Protein AF-A0A2W4QJ47-F1 (afdb_monomer_lite)

Foldseek 3Di:
DQDADADEAEDVRLLVVLQCCLVPVSRHQEYEYEADAQKFFLVNLVLCLVPQLPFDKAQAPVRLLVVLCVSCVLVVDDDVVVSVVSSVQFWDQDPNRIITGPDHSCV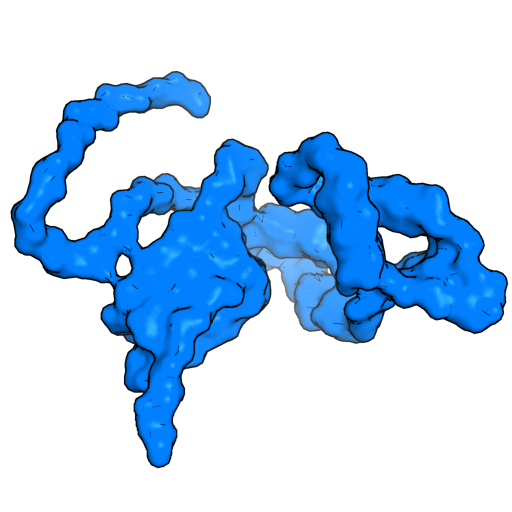SVVSNVCDDPPRGMDGNNVSRVSRPHFYFYDHDPRDPGDDDDDDGDRPDPDPDDDDDDDDDDDD

InterPro domains:
  IPR029058 Alpha/Beta hydrolase fold [G3DSA:3.40.50.1820] (2-147)
  IPR029058 Alpha/Beta hydrolase fold [SSF53474] (4-134)

Organism: NCBI:txid2202197

Structure (mmCIF, N/CA/C/O backbone):
data_AF-A0A2W4QJ47-F1
#
_entry.id   AF-A0A2W4QJ47-F1
#
loop_
_atom_site.group_PDB
_atom_site.id
_atom_site.type_symbol
_atom_site.label_atom_id
_atom_site.label_alt_id
_atom_site.label_comp_id
_atom_site.label_asym_id
_atom_site.label_entity_id
_atom_site.label_seq_id
_atom_site.pdbx_PDB_ins_code
_atom_site.Cartn_x
_atom_site.Cartn_y
_atom_site.Cartn_z
_atom_site.occupancy
_atom_site.B_iso_or_equiv
_atom_site.auth_seq_id
_atom_site.auth_comp_id
_atom_site.auth_asym_id
_atom_site.auth_atom_id
_atom_site.pdbx_PDB_model_num
ATOM 1 N N . MET A 1 1 ? -22.112 -17.995 14.604 1.00 45.16 1 MET A N 1
ATOM 2 C CA . MET A 1 1 ? -20.690 -17.977 15.010 1.00 45.16 1 MET A CA 1
ATOM 3 C C . MET A 1 1 ? -20.229 -16.525 14.992 1.00 45.16 1 MET A C 1
ATOM 5 O O . MET A 1 1 ? -20.193 -15.954 13.913 1.00 45.16 1 MET A O 1
ATOM 9 N N . ASN A 1 2 ? -19.937 -15.908 16.143 1.00 61.94 2 ASN A N 1
ATOM 10 C CA . ASN A 1 2 ? -19.328 -14.569 16.192 1.00 61.94 2 ASN A CA 1
ATOM 11 C C . ASN A 1 2 ? -17.802 -14.721 16.238 1.00 61.94 2 ASN A C 1
ATOM 13 O O . ASN A 1 2 ? -17.198 -14.665 17.306 1.00 61.94 2 ASN A O 1
ATOM 17 N N . SER A 1 3 ? -17.176 -14.984 15.092 1.00 84.00 3 SER A N 1
ATOM 18 C CA . SER A 1 3 ? -15.714 -14.958 14.985 1.00 84.00 3 SER A CA 1
ATOM 19 C C . SER A 1 3 ? -15.253 -13.525 14.721 1.00 84.00 3 SER A C 1
ATOM 21 O O . SER A 1 3 ? -15.548 -12.977 13.660 1.00 84.00 3 SER A O 1
ATOM 23 N N . GLN A 1 4 ? -14.540 -12.926 15.675 1.00 91.81 4 GLN A N 1
ATOM 24 C CA . GLN A 1 4 ? -13.859 -11.645 15.467 1.00 91.81 4 GLN A CA 1
ATOM 25 C C . GLN A 1 4 ? -12.484 -11.859 14.827 1.00 91.81 4 GLN A C 1
ATOM 27 O O . GLN A 1 4 ? -11.861 -12.902 15.039 1.00 91.81 4 GLN A O 1
ATOM 32 N N . VAL A 1 5 ? -11.976 -10.849 14.118 1.00 95.44 5 VAL A N 1
ATOM 33 C CA . VAL A 1 5 ? -10.641 -10.873 13.496 1.00 95.44 5 VAL A CA 1
ATOM 34 C C . VAL A 1 5 ? -9.763 -9.715 13.971 1.00 95.44 5 VAL A C 1
ATOM 36 O O . VAL A 1 5 ? -10.253 -8.616 14.228 1.00 95.44 5 VAL A O 1
ATOM 39 N N . ASP A 1 6 ? -8.455 -9.945 14.074 1.00 96.25 6 ASP A N 1
ATOM 40 C CA . ASP A 1 6 ? -7.465 -8.867 14.157 1.00 96.25 6 ASP A CA 1
ATOM 41 C C . ASP A 1 6 ? -7.066 -8.488 12.714 1.00 96.25 6 ASP A C 1
ATOM 43 O O . ASP A 1 6 ? -6.711 -9.362 11.923 1.00 96.25 6 ASP A O 1
ATOM 47 N N . LEU A 1 7 ? -7.146 -7.203 12.349 1.00 96.56 7 LEU A N 1
ATOM 48 C CA . LEU A 1 7 ? -6.919 -6.729 10.979 1.00 96.56 7 LEU A CA 1
ATOM 49 C C . LEU A 1 7 ? -5.680 -5.833 10.891 1.00 96.56 7 LEU A C 1
ATOM 51 O O . LEU A 1 7 ? -5.537 -4.878 11.654 1.00 96.56 7 LEU A O 1
ATOM 55 N N . ILE A 1 8 ? -4.824 -6.095 9.902 1.00 97.12 8 ILE A N 1
ATOM 56 C CA . ILE A 1 8 ? -3.735 -5.201 9.494 1.00 97.12 8 ILE A CA 1
ATOM 57 C C . ILE A 1 8 ? -4.064 -4.676 8.099 1.00 97.12 8 ILE A C 1
ATOM 59 O O . ILE A 1 8 ? -4.131 -5.445 7.143 1.00 97.12 8 ILE A O 1
ATOM 63 N N . GLY A 1 9 ? -4.282 -3.369 7.983 1.00 95.50 9 GLY A N 1
ATOM 64 C CA . GLY A 1 9 ? -4.621 -2.714 6.727 1.00 95.50 9 GLY A CA 1
ATOM 65 C C . GLY A 1 9 ? -3.524 -1.755 6.280 1.00 95.50 9 GLY A C 1
ATOM 66 O O . GLY A 1 9 ? -3.188 -0.820 7.003 1.00 95.50 9 GLY A O 1
ATOM 67 N N . THR A 1 10 ? -3.000 -1.960 5.072 1.00 92.62 10 THR A N 1
ATOM 68 C CA . THR A 1 10 ? -2.049 -1.048 4.417 1.00 92.62 10 THR A CA 1
ATOM 69 C C . THR A 1 10 ? -2.775 -0.216 3.370 1.00 92.62 10 THR A C 1
ATOM 71 O O . THR A 1 10 ? -3.489 -0.780 2.538 1.00 92.62 10 THR A O 1
ATOM 74 N N . SER A 1 11 ? -2.581 1.108 3.386 1.00 90.12 11 SER A N 1
ATOM 75 C CA . SER A 1 11 ? -3.175 2.027 2.401 1.00 90.12 11 SER A CA 1
ATOM 76 C C . SER A 1 11 ? -4.700 1.816 2.271 1.00 90.12 11 SER A C 1
ATOM 78 O O . SER A 1 11 ? -5.405 1.85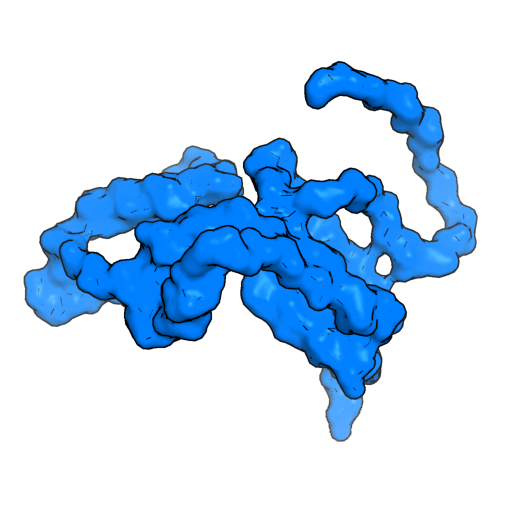2 3.283 1.00 90.12 11 SER A O 1
ATOM 80 N N . MET A 1 12 ? -5.219 1.531 1.069 1.00 92.81 12 MET A N 1
ATOM 81 C CA . MET A 1 12 ? -6.635 1.232 0.805 1.00 92.81 12 MET A CA 1
ATOM 82 C C . MET A 1 12 ? -7.206 0.144 1.731 1.00 92.81 12 MET A C 1
ATOM 84 O O . MET A 1 12 ? -8.330 0.273 2.209 1.00 92.81 12 MET A O 1
ATOM 88 N N . GLY A 1 13 ? -6.428 -0.892 2.062 1.00 94.75 13 GLY A N 1
ATOM 89 C CA . GLY A 1 13 ? -6.869 -1.941 2.987 1.00 94.75 13 GLY A CA 1
ATOM 90 C C . GLY A 1 13 ? -7.116 -1.427 4.409 1.00 94.75 13 GLY A C 1
ATOM 91 O O . GLY A 1 13 ? -7.988 -1.934 5.110 1.00 94.75 13 GLY A O 1
ATOM 92 N N . GLY A 1 14 ? -6.395 -0.388 4.837 1.00 95.69 14 GLY A N 1
ATOM 93 C CA . GLY A 1 14 ? -6.640 0.268 6.120 1.00 95.69 14 GLY A CA 1
ATOM 94 C C . GLY A 1 14 ? -7.859 1.192 6.098 1.00 95.69 14 GLY A C 1
ATOM 95 O O . GLY A 1 14 ? -8.584 1.233 7.090 1.00 95.69 14 GLY A O 1
ATOM 96 N N . ILE A 1 15 ? -8.150 1.847 4.966 1.00 95.62 15 ILE A N 1
ATOM 97 C CA . ILE A 1 15 ? -9.407 2.596 4.772 1.00 95.62 15 ILE A CA 1
ATOM 98 C C . ILE A 1 15 ? -10.599 1.640 4.891 1.00 95.62 15 ILE A C 1
ATOM 100 O O . ILE A 1 15 ? -11.492 1.868 5.704 1.00 95.62 15 ILE A O 1
ATOM 104 N N . LEU A 1 16 ? -10.572 0.524 4.155 1.00 96.25 16 LEU A N 1
ATOM 105 C CA . LEU A 1 16 ? -11.616 -0.503 4.223 1.00 96.25 16 LEU A CA 1
ATOM 106 C C . LEU A 1 16 ? -11.746 -1.081 5.636 1.00 96.25 16 LEU A C 1
ATOM 108 O O . LEU A 1 16 ? -12.854 -1.214 6.149 1.00 96.25 16 LEU A O 1
ATOM 112 N N . GLY A 1 17 ? -10.623 -1.361 6.300 1.00 96.31 17 GLY A N 1
ATOM 113 C CA . GLY A 1 17 ? -10.614 -1.818 7.688 1.00 96.31 17 GLY A CA 1
ATOM 114 C C . GLY A 1 17 ? -11.264 -0.831 8.657 1.00 96.31 17 GLY A C 1
ATOM 115 O O . GLY A 1 17 ? -12.047 -1.235 9.514 1.00 96.31 17 GLY A O 1
ATOM 116 N N . MET A 1 18 ? -10.994 0.464 8.494 1.00 96.88 18 MET A N 1
ATOM 117 C CA . MET A 1 18 ? -11.603 1.531 9.286 1.00 96.88 18 MET A CA 1
ATOM 118 C C . MET A 1 18 ? -13.112 1.647 9.026 1.00 96.88 18 MET A C 1
ATOM 120 O O . MET A 1 18 ? -13.881 1.755 9.978 1.00 96.88 18 MET A O 1
ATOM 124 N N . MET A 1 19 ? -13.550 1.549 7.767 1.00 96.88 19 MET A N 1
ATOM 125 C CA . MET A 1 19 ? -14.974 1.547 7.408 1.00 96.88 19 MET A CA 1
ATOM 126 C C . MET A 1 19 ? -15.710 0.339 7.998 1.00 96.88 19 MET A C 1
ATOM 128 O O . MET A 1 19 ? -16.787 0.496 8.572 1.00 96.88 19 MET A O 1
ATOM 132 N N . ILE A 1 20 ? -15.119 -0.858 7.913 1.00 96.50 20 ILE A N 1
ATOM 133 C CA . ILE A 1 20 ? -15.689 -2.075 8.503 1.00 96.50 20 ILE A CA 1
ATOM 134 C C . ILE A 1 20 ? -15.762 -1.942 10.025 1.00 96.50 20 ILE A C 1
ATOM 136 O O . ILE A 1 20 ? -16.802 -2.239 10.600 1.00 96.50 20 ILE A O 1
ATOM 140 N N . ALA A 1 21 ? -14.701 -1.467 10.683 1.00 95.75 21 ALA A N 1
ATOM 141 C CA . ALA A 1 21 ? -14.679 -1.309 12.137 1.00 95.75 21 ALA A CA 1
ATOM 142 C C . ALA A 1 21 ? -15.680 -0.254 12.642 1.00 95.75 21 ALA A C 1
ATOM 144 O O . ALA A 1 21 ? -16.186 -0.388 13.753 1.00 95.75 21 ALA A O 1
ATOM 145 N N . ALA A 1 22 ? -15.970 0.777 11.842 1.00 95.69 22 ALA A N 1
ATOM 146 C CA . ALA A 1 22 ? -16.988 1.779 12.148 1.00 95.69 22 ALA A CA 1
ATOM 147 C C . ALA A 1 22 ? -18.418 1.227 11.995 1.00 95.69 22 ALA A C 1
ATOM 149 O O . ALA A 1 22 ? -19.268 1.476 12.843 1.00 95.69 22 ALA A O 1
ATOM 150 N N . GLN A 1 23 ? -18.686 0.459 10.933 1.00 95.06 23 GLN A N 1
ATOM 151 C CA . GLN A 1 23 ? -20.035 -0.042 10.621 1.00 95.06 23 GLN A CA 1
ATOM 152 C C . GLN A 1 23 ? -20.382 -1.361 11.328 1.00 95.06 23 GLN A C 1
ATOM 154 O O . GLN A 1 23 ? -21.553 -1.663 11.549 1.00 95.06 23 GLN A O 1
ATOM 159 N N . LYS A 1 24 ? -19.373 -2.176 11.650 1.00 94.19 24 LYS A N 1
ATOM 160 C CA . LYS A 1 24 ? -19.497 -3.498 12.278 1.00 94.19 24 LYS A CA 1
ATOM 161 C C . LYS A 1 24 ? -18.513 -3.604 13.453 1.00 94.19 24 LYS A C 1
ATOM 163 O O . LYS A 1 24 ? -17.514 -4.323 13.342 1.00 94.19 24 LYS A O 1
ATOM 168 N N . PRO A 1 25 ? -18.774 -2.907 14.575 1.00 89.00 25 PRO A N 1
ATOM 169 C CA . PRO A 1 25 ? -17.839 -2.822 15.702 1.00 89.00 25 PRO A CA 1
ATOM 170 C C . PRO A 1 25 ? -17.483 -4.192 16.297 1.00 89.00 25 PRO A C 1
ATOM 172 O O . PRO A 1 25 ? -16.366 -4.382 16.770 1.00 89.00 25 PRO A O 1
ATOM 175 N N . ASP A 1 26 ? -18.383 -5.173 16.189 1.00 92.44 26 ASP A N 1
ATOM 176 C CA . ASP A 1 26 ? -18.166 -6.522 16.715 1.00 92.44 26 ASP A CA 1
ATOM 177 C C . ASP A 1 26 ? -17.356 -7.440 15.786 1.00 92.44 26 ASP A C 1
ATOM 179 O O . ASP A 1 26 ? -17.005 -8.545 16.195 1.00 92.44 26 ASP A O 1
ATOM 183 N N . PHE A 1 27 ? -17.044 -7.025 14.551 1.00 94.19 27 PHE A N 1
ATOM 184 C CA . PHE A 1 27 ? -16.328 -7.867 13.583 1.00 94.19 27 PHE A CA 1
ATOM 185 C C . PHE A 1 27 ? -14.802 -7.784 13.731 1.00 94.19 27 PHE A C 1
ATOM 187 O O . PHE A 1 27 ? -14.107 -8.796 13.620 1.00 94.19 27 PHE A O 1
ATOM 194 N N . ILE A 1 28 ? -14.271 -6.587 14.004 1.00 95.12 28 ILE A N 1
ATOM 195 C CA . ILE A 1 28 ? -12.828 -6.341 14.122 1.00 95.12 28 ILE A CA 1
ATOM 196 C C . ILE A 1 28 ? -12.460 -6.175 15.595 1.00 95.12 28 ILE A C 1
ATOM 198 O O . ILE A 1 28 ? -12.839 -5.204 16.243 1.00 95.12 28 ILE A O 1
ATOM 202 N N . LYS A 1 29 ? -11.661 -7.109 16.112 1.00 95.69 29 LYS A N 1
ATOM 203 C CA . LYS A 1 29 ? -11.175 -7.098 17.493 1.00 95.69 29 LYS A CA 1
ATOM 204 C C . LYS A 1 29 ? -10.078 -6.059 17.708 1.00 95.69 29 LYS A C 1
ATOM 206 O O . LYS A 1 29 ? -10.050 -5.412 18.753 1.00 95.69 29 LYS A O 1
ATOM 211 N N . ARG A 1 30 ? -9.159 -5.913 16.749 1.00 96.38 30 ARG A N 1
ATOM 212 C CA . ARG A 1 30 ? -8.070 -4.921 16.754 1.00 96.38 30 ARG A CA 1
ATOM 213 C C . ARG A 1 30 ? -7.737 -4.495 15.337 1.00 96.38 30 ARG A C 1
ATOM 215 O O . ARG A 1 30 ? -7.795 -5.311 14.419 1.00 96.38 30 ARG A O 1
ATOM 222 N N . LEU A 1 31 ? -7.323 -3.241 15.187 1.00 96.69 31 LEU A N 1
ATOM 223 C CA . LEU A 1 31 ? -7.001 -2.650 13.893 1.00 96.69 31 LEU A CA 1
ATOM 224 C C . LEU A 1 31 ? -5.589 -2.053 13.886 1.00 96.69 31 LEU A C 1
ATOM 226 O O . LEU A 1 31 ? -5.281 -1.142 14.653 1.00 96.69 31 LEU A O 1
ATOM 230 N N . VAL A 1 32 ? -4.730 -2.525 12.987 1.00 97.12 32 VAL A N 1
ATOM 231 C CA . VAL A 1 32 ? -3.439 -1.895 12.687 1.00 97.12 32 VAL A CA 1
ATOM 232 C C . VAL A 1 32 ? -3.539 -1.195 11.338 1.00 97.12 32 VAL A C 1
ATOM 234 O O . VAL A 1 32 ? -3.790 -1.827 10.317 1.00 97.12 32 VAL A O 1
ATOM 237 N N . LEU A 1 33 ? -3.335 0.116 11.344 1.00 95.62 33 LEU A N 1
ATOM 238 C CA . LEU A 1 33 ? -3.365 0.989 10.178 1.00 95.62 33 LEU A CA 1
ATOM 239 C C . LEU A 1 33 ? -1.934 1.300 9.750 1.00 95.62 33 LEU A C 1
ATOM 241 O O . LEU A 1 33 ? -1.212 1.990 10.466 1.00 95.62 33 LEU A O 1
ATOM 245 N N . ASN A 1 34 ? -1.509 0.784 8.603 1.00 92.44 34 ASN A N 1
ATOM 246 C CA . ASN A 1 34 ? -0.181 1.025 8.057 1.00 92.44 34 ASN A CA 1
ATOM 247 C C . ASN A 1 34 ? -0.214 2.156 7.021 1.00 92.44 34 ASN A C 1
ATOM 249 O O . ASN A 1 34 ? -0.799 2.000 5.947 1.00 92.44 34 ASN A O 1
ATOM 253 N N . ASP A 1 35 ? 0.422 3.274 7.379 1.00 88.19 35 ASP A N 1
ATOM 254 C CA . ASP A 1 35 ? 0.554 4.498 6.580 1.00 88.19 35 ASP A CA 1
ATOM 255 C C . ASP A 1 35 ? -0.789 5.086 6.114 1.00 88.19 35 ASP A C 1
ATOM 257 O O . ASP A 1 35 ? -0.941 5.564 4.993 1.00 88.19 35 ASP A O 1
ATOM 261 N N . ILE A 1 36 ? -1.795 5.018 6.990 1.00 89.38 36 ILE A N 1
ATOM 262 C CA . ILE A 1 36 ? -3.121 5.598 6.769 1.00 89.38 36 ILE A CA 1
ATOM 263 C C . ILE A 1 36 ? -3.685 6.160 8.079 1.00 89.38 36 ILE A C 1
ATOM 265 O O . ILE A 1 36 ? -3.343 5.698 9.174 1.00 89.38 36 ILE A O 1
ATOM 269 N N . GLY A 1 37 ? -4.552 7.165 7.984 1.00 90.62 37 GLY A N 1
ATOM 270 C CA . GLY A 1 37 ? -5.181 7.801 9.138 1.00 90.62 37 GLY A CA 1
ATOM 271 C C . GLY A 1 37 ? -6.514 8.459 8.797 1.00 90.62 37 GLY A C 1
ATOM 272 O O . GLY A 1 37 ? -7.130 8.136 7.788 1.00 90.62 37 GLY A O 1
ATOM 273 N N . ALA A 1 38 ? -6.939 9.393 9.650 1.00 93.44 38 ALA A N 1
ATOM 274 C CA . ALA A 1 38 ? -8.170 10.162 9.465 1.00 93.44 38 ALA A CA 1
ATOM 275 C C . ALA A 1 38 ? -8.154 11.074 8.228 1.00 93.44 38 ALA A C 1
ATOM 277 O O . ALA A 1 38 ? -9.208 11.536 7.827 1.00 93.44 38 ALA A O 1
ATOM 278 N N . VAL A 1 39 ? -6.984 11.345 7.645 1.00 92.44 39 VAL A N 1
ATOM 279 C CA . VAL A 1 39 ? -6.834 12.183 6.451 1.00 92.44 39 VAL A CA 1
ATOM 280 C C . VAL A 1 39 ? -5.883 11.494 5.481 1.00 92.44 39 VAL A C 1
ATOM 282 O O . VAL A 1 39 ? -4.825 11.003 5.897 1.00 92.44 39 VAL A O 1
ATOM 285 N N . VAL A 1 40 ? -6.252 11.467 4.200 1.00 89.88 40 VAL A N 1
ATOM 286 C CA . VAL A 1 40 ? -5.384 11.032 3.095 1.00 89.88 40 VAL A CA 1
ATOM 287 C C . VAL A 1 40 ? -4.978 12.259 2.298 1.00 89.88 40 VAL A C 1
ATOM 289 O O . VAL A 1 40 ? -5.850 12.962 1.793 1.00 89.88 40 VAL A O 1
ATOM 292 N N . SER A 1 41 ? -3.675 12.527 2.182 1.00 89.25 41 SER A N 1
ATOM 293 C CA . SER A 1 41 ? -3.231 13.750 1.514 1.00 89.25 41 SER A CA 1
ATOM 294 C C . SER A 1 41 ? -3.431 13.710 -0.002 1.00 89.25 41 SER A C 1
ATOM 296 O O . SER A 1 41 ? -3.116 12.710 -0.658 1.00 89.25 41 SER A O 1
ATOM 298 N N . ALA A 1 42 ? -3.848 14.840 -0.576 1.00 89.56 42 ALA A N 1
ATOM 299 C CA . ALA A 1 42 ? -3.929 15.050 -2.020 1.00 89.56 42 ALA A CA 1
ATOM 300 C C . ALA A 1 42 ? -2.580 14.787 -2.701 1.00 89.56 42 ALA A C 1
ATOM 302 O O . ALA A 1 42 ? -2.505 14.114 -3.726 1.00 89.56 42 ALA A O 1
ATOM 303 N N . GLN A 1 43 ? -1.482 15.240 -2.086 1.00 87.12 43 GLN A N 1
ATOM 304 C CA . GLN A 1 43 ? -0.126 15.004 -2.589 1.00 87.12 43 GLN A CA 1
ATOM 305 C C . GLN A 1 43 ? 0.199 13.506 -2.694 1.00 87.12 43 GLN A C 1
ATOM 307 O O . GLN A 1 43 ? 0.829 13.058 -3.656 1.00 87.12 43 GLN A O 1
ATOM 312 N N . GLY A 1 44 ? -0.233 12.722 -1.705 1.00 85.62 44 GLY A N 1
ATOM 313 C CA . GLY A 1 44 ? -0.086 11.275 -1.709 1.00 85.62 44 GLY A CA 1
ATOM 314 C C . GLY A 1 44 ? -0.859 10.615 -2.846 1.00 85.62 44 GLY A C 1
ATOM 315 O O . GLY A 1 44 ? -0.324 9.750 -3.541 1.00 85.62 44 GLY A O 1
ATOM 316 N N . LEU A 1 45 ? -2.095 11.065 -3.061 1.00 88.75 45 LEU A N 1
ATOM 317 C CA . LEU A 1 45 ? -2.971 10.594 -4.131 1.00 88.75 45 LEU A CA 1
ATOM 318 C C . LEU A 1 45 ? -2.424 10.943 -5.519 1.00 88.75 45 LEU A C 1
ATOM 320 O O . LEU A 1 45 ? -2.363 10.064 -6.374 1.00 88.75 45 LEU A O 1
ATOM 324 N N . LEU A 1 46 ? -1.933 12.169 -5.721 1.00 88.88 46 LEU A N 1
ATOM 325 C CA . LEU A 1 46 ? -1.297 12.610 -6.970 1.00 88.88 46 LEU A CA 1
ATOM 326 C C . LEU A 1 46 ? -0.080 11.748 -7.328 1.00 88.88 46 LEU A C 1
ATOM 328 O O . LEU A 1 46 ? 0.100 11.352 -8.478 1.00 88.88 46 LEU A O 1
ATOM 332 N N . ARG A 1 47 ? 0.737 11.390 -6.332 1.00 86.69 47 AR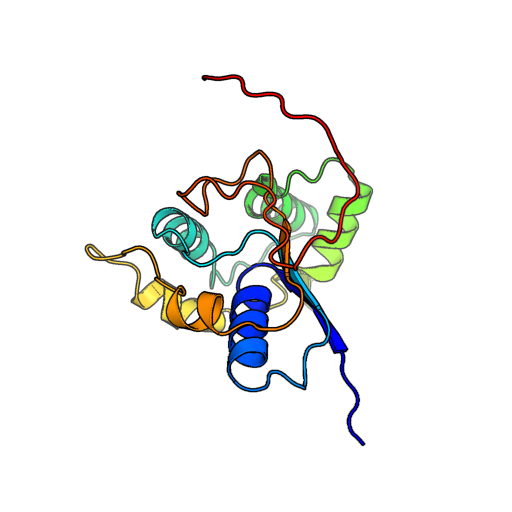G A N 1
ATOM 333 C CA . ARG A 1 47 ? 1.877 10.487 -6.535 1.00 86.69 47 ARG A CA 1
ATOM 334 C C . ARG A 1 47 ? 1.430 9.101 -7.001 1.00 86.69 47 ARG A C 1
ATOM 336 O O . ARG A 1 47 ? 2.066 8.536 -7.884 1.00 86.69 47 ARG A O 1
ATOM 343 N N . ILE A 1 48 ? 0.375 8.547 -6.396 1.00 88.38 48 ILE A N 1
ATOM 344 C CA . ILE A 1 48 ? -0.178 7.235 -6.772 1.00 88.38 48 ILE A CA 1
ATOM 345 C C . ILE A 1 48 ? -0.775 7.291 -8.179 1.00 88.38 48 ILE A C 1
ATOM 347 O O . ILE A 1 48 ? -0.505 6.405 -8.989 1.00 88.38 48 ILE A O 1
ATOM 351 N N . ALA A 1 49 ? -1.515 8.355 -8.491 1.00 89.19 49 ALA A N 1
ATOM 352 C CA . ALA A 1 49 ? -2.098 8.583 -9.807 1.00 89.19 49 ALA A CA 1
ATOM 353 C C . ALA A 1 49 ? -1.057 8.575 -10.937 1.00 89.19 49 ALA A C 1
ATOM 355 O O . ALA A 1 49 ? -1.354 8.118 -12.034 1.00 89.19 49 ALA A O 1
ATOM 356 N N . GLY A 1 50 ? 0.178 9.012 -10.664 1.00 86.62 50 GLY A N 1
ATOM 357 C CA . GLY A 1 50 ? 1.259 9.016 -11.652 1.00 86.62 50 GLY A CA 1
ATOM 358 C C . GLY A 1 50 ? 1.743 7.631 -12.103 1.00 86.62 50 GLY A C 1
ATOM 359 O O . GLY A 1 50 ? 2.404 7.533 -13.137 1.00 86.62 50 GLY A O 1
ATOM 360 N N . TYR A 1 51 ? 1.451 6.557 -11.360 1.00 85.88 51 TYR A N 1
ATOM 361 C CA . TYR A 1 51 ? 1.889 5.204 -11.736 1.00 85.88 51 TYR A CA 1
ATOM 362 C C . TYR A 1 51 ? 0.790 4.136 -11.729 1.00 85.88 51 TYR A C 1
ATOM 364 O O . TYR A 1 51 ? 0.980 3.084 -12.343 1.00 85.88 51 TYR A O 1
ATOM 372 N N . ILE A 1 52 ? -0.328 4.356 -11.036 1.00 88.31 52 ILE A N 1
ATOM 373 C CA . ILE A 1 52 ? -1.429 3.392 -10.974 1.00 88.31 52 ILE A CA 1
ATOM 374 C C . ILE A 1 52 ? -2.117 3.260 -12.334 1.00 88.31 52 ILE A C 1
ATOM 376 O O . ILE A 1 52 ? -2.250 4.229 -13.072 1.00 88.31 52 ILE A O 1
ATOM 380 N N . GLY A 1 53 ? -2.560 2.053 -12.679 1.00 83.88 53 GLY A N 1
ATOM 381 C CA . GLY A 1 53 ? -3.272 1.807 -13.935 1.00 83.88 53 GLY A CA 1
ATOM 382 C C . GLY A 1 53 ? -2.390 1.836 -15.187 1.00 83.88 53 GLY A C 1
ATOM 383 O O . GLY A 1 53 ? -2.883 1.560 -16.279 1.00 83.88 53 GLY A O 1
ATOM 384 N N . ASN A 1 54 ? -1.084 2.086 -15.046 1.00 79.50 54 ASN A N 1
ATOM 385 C CA . ASN A 1 54 ? -0.134 1.936 -16.140 1.00 79.50 54 ASN A CA 1
ATOM 386 C C . ASN A 1 54 ? 0.013 0.454 -16.495 1.00 79.50 54 ASN A C 1
ATOM 388 O O . ASN A 1 54 ? 0.687 -0.308 -15.797 1.00 79.50 54 ASN A O 1
ATOM 392 N N . HIS A 1 55 ? -0.590 0.052 -17.614 1.00 81.12 55 HIS A N 1
ATOM 393 C CA . HIS A 1 55 ? -0.396 -1.272 -18.196 1.00 81.12 55 HIS A CA 1
ATOM 394 C C . HIS A 1 55 ? 0.949 -1.338 -18.928 1.00 81.12 55 HIS A C 1
ATOM 396 O O . HIS A 1 55 ? 1.024 -1.330 -20.155 1.00 81.12 55 HIS A O 1
ATOM 402 N N . ARG A 1 56 ? 2.036 -1.326 -18.154 1.00 87.50 56 ARG A N 1
ATOM 403 C CA . ARG A 1 56 ? 3.393 -1.455 -18.679 1.00 87.50 56 ARG A CA 1
ATOM 404 C C . ARG A 1 56 ? 3.780 -2.927 -18.756 1.00 87.50 56 ARG A C 1
ATOM 406 O O . ARG A 1 56 ? 3.777 -3.626 -17.743 1.00 87.50 56 ARG A O 1
ATOM 413 N N . GLU A 1 57 ? 4.162 -3.355 -19.950 1.00 94.62 57 GLU A N 1
ATOM 414 C CA . GLU A 1 57 ? 4.834 -4.627 -20.186 1.00 94.62 57 GLU A CA 1
ATOM 415 C C . GLU A 1 57 ? 6.353 -4.400 -20.154 1.00 94.62 57 GLU A C 1
ATOM 417 O O . GLU A 1 57 ? 6.864 -3.410 -20.683 1.00 94.62 57 GLU A O 1
ATOM 422 N N . PHE A 1 58 ? 7.080 -5.306 -19.510 1.00 96.62 58 PHE A N 1
ATOM 423 C CA . PHE A 1 58 ? 8.537 -5.274 -19.398 1.00 96.62 58 PHE A CA 1
ATOM 424 C C . PHE A 1 58 ? 9.123 -6.442 -20.183 1.00 96.62 58 PHE A C 1
ATOM 426 O O . PHE A 1 58 ? 8.617 -7.560 -20.082 1.00 96.62 58 PHE A O 1
ATOM 433 N N . ALA A 1 59 ? 10.184 -6.191 -20.952 1.00 96.62 59 ALA A N 1
ATOM 434 C CA . ALA A 1 59 ? 10.804 -7.209 -21.795 1.00 96.62 59 ALA A CA 1
ATOM 435 C C . ALA A 1 59 ? 11.389 -8.361 -20.965 1.00 96.62 59 ALA A C 1
ATOM 437 O O . ALA A 1 59 ? 11.248 -9.525 -21.336 1.00 96.62 59 ALA A O 1
ATOM 438 N N . ASP A 1 60 ? 11.990 -8.040 -19.817 1.00 96.50 60 ASP A N 1
ATOM 439 C CA . ASP A 1 60 ? 12.622 -9.017 -18.942 1.00 96.50 60 ASP A CA 1
ATOM 440 C C . ASP A 1 60 ? 12.449 -8.701 -17.443 1.00 96.50 60 ASP A C 1
ATOM 442 O O . ASP A 1 60 ? 11.838 -7.710 -17.025 1.00 96.50 60 ASP A O 1
ATOM 446 N N . LYS A 1 61 ? 12.983 -9.603 -16.609 1.00 96.69 61 LYS A N 1
ATOM 447 C CA . LYS A 1 61 ? 12.922 -9.498 -15.148 1.00 96.69 61 LYS A CA 1
ATOM 448 C C . LYS A 1 61 ? 13.729 -8.308 -14.618 1.00 96.69 61 LYS A C 1
ATOM 450 O O . LYS A 1 61 ? 13.352 -7.753 -13.587 1.00 96.69 61 LYS A O 1
ATOM 455 N N . ALA A 1 62 ? 14.845 -7.959 -15.256 1.00 97.06 62 ALA A N 1
ATOM 456 C CA . ALA A 1 62 ? 15.724 -6.895 -14.786 1.00 97.06 62 ALA A CA 1
ATOM 457 C C . ALA A 1 62 ? 15.032 -5.533 -14.923 1.00 97.06 62 ALA A C 1
ATOM 459 O O . ALA A 1 62 ? 14.975 -4.786 -13.944 1.00 97.06 62 ALA A O 1
ATOM 460 N N . ASP A 1 63 ? 14.398 -5.277 -16.067 1.00 96.75 63 ASP A N 1
ATOM 461 C CA . ASP A 1 63 ? 13.607 -4.068 -16.313 1.00 96.75 63 ASP A CA 1
ATOM 462 C C . ASP A 1 63 ? 12.420 -3.952 -15.350 1.00 96.75 63 ASP A C 1
ATOM 464 O O . ASP A 1 63 ? 12.181 -2.900 -14.745 1.00 96.75 63 ASP A O 1
ATOM 468 N N . ALA A 1 64 ? 11.691 -5.052 -15.153 1.00 96.38 64 ALA A N 1
ATOM 469 C CA . ALA A 1 64 ? 10.568 -5.094 -14.225 1.00 96.38 64 ALA A CA 1
ATOM 470 C C . ALA A 1 64 ? 11.018 -4.863 -12.767 1.00 96.38 64 ALA A C 1
ATOM 472 O O . ALA A 1 64 ? 10.359 -4.146 -12.011 1.00 96.38 64 ALA A O 1
ATOM 473 N N . MET A 1 65 ? 12.161 -5.428 -12.361 1.00 97.50 65 MET A N 1
ATOM 474 C CA . MET A 1 65 ? 12.737 -5.227 -11.027 1.00 97.50 65 MET A CA 1
ATOM 475 C C . MET A 1 65 ? 13.205 -3.783 -10.823 1.00 97.50 65 MET A C 1
ATOM 477 O O . MET A 1 65 ? 12.970 -3.211 -9.758 1.00 97.50 65 MET A O 1
ATOM 481 N N . ALA A 1 66 ? 13.839 -3.175 -11.828 1.00 95.94 66 ALA A N 1
ATOM 482 C CA . ALA A 1 66 ? 14.238 -1.771 -11.775 1.00 95.94 66 ALA A CA 1
ATOM 483 C C . ALA A 1 66 ? 13.016 -0.861 -11.573 1.00 95.94 66 ALA A C 1
ATOM 485 O O . ALA A 1 66 ? 13.034 0.036 -10.727 1.00 95.94 66 ALA A O 1
ATOM 486 N N . TYR A 1 67 ? 11.917 -1.151 -12.274 1.00 94.31 67 TYR A N 1
ATOM 487 C CA . TYR A 1 67 ? 10.657 -0.444 -12.076 1.00 94.31 67 TYR A CA 1
ATOM 488 C C . TYR A 1 67 ? 10.057 -0.673 -10.681 1.00 94.31 67 TYR A C 1
ATOM 490 O O . TYR A 1 67 ? 9.647 0.291 -10.036 1.00 94.31 67 TYR A O 1
ATOM 498 N N . ALA A 1 68 ? 10.061 -1.910 -10.170 1.00 94.00 68 ALA A N 1
ATOM 499 C CA . ALA A 1 68 ? 9.613 -2.210 -8.807 1.00 94.00 68 ALA A CA 1
ATOM 500 C C . ALA A 1 68 ? 10.392 -1.393 -7.763 1.00 94.00 68 ALA A C 1
ATOM 502 O O . ALA A 1 68 ? 9.795 -0.782 -6.875 1.00 94.00 68 ALA A O 1
ATOM 503 N N . LYS A 1 69 ? 11.723 -1.334 -7.910 1.00 94.44 69 LYS A N 1
ATOM 504 C CA . LYS A 1 69 ? 12.612 -0.551 -7.044 1.00 94.44 69 LYS A CA 1
ATOM 505 C C . LYS A 1 69 ? 12.312 0.940 -7.104 1.00 94.44 69 LYS A C 1
ATOM 507 O O . LYS A 1 69 ? 12.344 1.593 -6.068 1.00 94.44 69 LYS A O 1
ATOM 512 N N . TRP A 1 70 ? 11.966 1.465 -8.276 1.00 91.44 70 TRP A N 1
ATOM 513 C CA . TRP A 1 70 ? 11.573 2.863 -8.439 1.00 91.44 70 TRP A CA 1
ATOM 514 C C . TRP A 1 70 ? 10.214 3.177 -7.788 1.00 91.44 70 TRP A C 1
ATOM 516 O O . TRP A 1 70 ? 10.135 4.085 -6.961 1.00 91.44 70 TRP A O 1
ATOM 526 N N . VAL A 1 71 ? 9.158 2.405 -8.085 1.00 89.81 71 VAL A N 1
ATOM 527 C CA . VAL A 1 71 ? 7.800 2.653 -7.549 1.00 89.81 71 VAL A CA 1
ATOM 528 C C . VAL A 1 71 ? 7.745 2.479 -6.031 1.00 89.81 71 VAL A C 1
ATOM 530 O O . VAL A 1 71 ? 7.143 3.292 -5.324 1.00 89.81 71 VAL A O 1
ATOM 533 N N . PHE A 1 72 ? 8.374 1.421 -5.514 1.00 89.31 72 PHE A N 1
ATOM 534 C CA . PHE A 1 72 ? 8.301 1.051 -4.100 1.00 89.31 72 PHE A CA 1
ATOM 535 C C . PHE A 1 72 ? 9.461 1.594 -3.257 1.00 89.31 72 PHE A C 1
ATOM 537 O O . PHE A 1 72 ? 9.508 1.319 -2.057 1.00 89.31 72 PHE A O 1
ATOM 544 N N . ALA A 1 73 ? 10.367 2.399 -3.829 1.00 88.69 73 ALA A N 1
ATOM 545 C CA . ALA A 1 73 ? 11.452 3.052 -3.086 1.00 88.69 73 ALA A CA 1
ATOM 546 C C . ALA A 1 73 ? 10.988 3.724 -1.773 1.00 88.69 73 ALA A C 1
ATOM 548 O O . ALA A 1 73 ? 11.665 3.551 -0.754 1.00 88.69 73 ALA A O 1
ATOM 549 N N . PRO A 1 74 ? 9.827 4.417 -1.719 1.00 85.25 74 PRO A N 1
ATOM 550 C CA . PRO A 1 74 ? 9.362 5.062 -0.489 1.00 85.25 74 PRO A CA 1
ATOM 551 C C . PRO A 1 74 ? 9.064 4.109 0.678 1.00 85.25 74 PRO A C 1
ATOM 553 O O . PRO A 1 74 ? 8.974 4.567 1.814 1.00 85.25 74 PRO A O 1
ATOM 556 N N . PHE A 1 75 ? 8.936 2.799 0.438 1.00 85.12 75 PHE A N 1
ATOM 557 C CA . PHE A 1 75 ? 8.754 1.804 1.502 1.00 85.12 75 PHE A CA 1
ATOM 558 C C . PHE A 1 75 ? 10.046 1.482 2.263 1.00 85.12 75 PHE A C 1
ATOM 560 O O . PHE A 1 75 ? 9.999 0.786 3.275 1.00 85.12 75 PHE A O 1
ATOM 567 N N . GLY A 1 76 ? 11.199 1.994 1.818 1.00 87.75 76 GLY A N 1
ATOM 568 C CA . GLY A 1 76 ? 12.457 1.868 2.554 1.00 87.75 76 GLY A CA 1
ATOM 569 C C . GLY A 1 76 ? 13.006 0.440 2.611 1.00 87.75 76 GLY A C 1
ATOM 570 O O . GLY A 1 76 ? 13.692 0.085 3.569 1.00 87.75 76 GLY A O 1
ATOM 571 N N . ILE A 1 77 ? 12.710 -0.386 1.603 1.00 89.69 77 ILE A N 1
ATOM 572 C CA . ILE A 1 77 ? 13.226 -1.756 1.486 1.00 89.69 77 ILE A CA 1
ATOM 573 C C . ILE A 1 77 ? 14.731 -1.703 1.188 1.00 89.69 77 ILE A C 1
ATOM 575 O O . ILE A 1 77 ? 15.157 -1.114 0.196 1.00 89.69 77 ILE A O 1
ATOM 579 N N . ARG A 1 78 ? 15.540 -2.326 2.054 1.00 90.25 78 ARG A N 1
ATOM 580 C CA . ARG A 1 78 ? 17.015 -2.297 1.968 1.00 90.25 78 ARG A CA 1
ATOM 581 C C . ARG A 1 78 ? 17.654 -3.613 1.531 1.00 90.25 78 ARG A C 1
ATOM 583 O O . ARG A 1 78 ? 18.746 -3.588 0.983 1.00 90.25 78 ARG A O 1
ATOM 590 N N . SER A 1 79 ? 17.003 -4.741 1.807 1.00 95.19 79 SER A N 1
ATOM 591 C CA . SER A 1 79 ? 17.530 -6.074 1.493 1.00 95.19 79 SER A CA 1
ATOM 592 C C . SER A 1 79 ? 17.120 -6.486 0.083 1.00 95.19 79 SER A C 1
ATOM 594 O O . SER A 1 79 ? 15.980 -6.259 -0.334 1.00 95.19 79 SER A O 1
ATOM 596 N N . GLU A 1 80 ? 18.048 -7.104 -0.645 1.00 94.94 80 GLU A N 1
ATOM 597 C CA . GLU A 1 80 ? 17.772 -7.641 -1.976 1.00 94.94 80 GLU A CA 1
ATOM 598 C C . GLU A 1 80 ? 16.783 -8.809 -1.901 1.00 94.94 80 GLU A C 1
ATOM 600 O O . GLU A 1 80 ? 15.888 -8.927 -2.732 1.00 94.94 80 GLU A O 1
ATOM 605 N N . GLU A 1 81 ? 16.864 -9.626 -0.853 1.00 96.69 81 GLU A N 1
ATOM 606 C CA . GLU A 1 81 ? 15.941 -10.732 -0.602 1.00 96.69 81 GLU A CA 1
ATOM 607 C C . GLU A 1 81 ? 14.497 -10.230 -0.467 1.00 96.69 81 GLU A C 1
ATOM 609 O O . GLU A 1 81 ? 13.577 -10.796 -1.063 1.00 96.69 81 GLU A O 1
ATOM 614 N N . HIS A 1 82 ? 14.288 -9.123 0.253 1.00 95.56 82 HIS A N 1
ATOM 615 C CA . HIS A 1 82 ? 12.975 -8.485 0.348 1.00 95.56 82 HIS A CA 1
ATOM 616 C C . HIS A 1 82 ? 12.513 -7.915 -0.999 1.00 95.56 82 HIS A C 1
ATOM 618 O O . HIS A 1 82 ? 11.334 -8.029 -1.333 1.00 95.56 82 HIS A O 1
ATOM 624 N N . TRP A 1 83 ? 13.417 -7.369 -1.817 1.00 96.25 83 TRP A N 1
ATOM 625 C CA . TRP A 1 83 ? 13.075 -6.949 -3.180 1.00 96.25 83 TRP A CA 1
ATOM 626 C C . TRP A 1 83 ? 12.604 -8.115 -4.050 1.00 96.25 83 TRP A C 1
ATOM 628 O O . TRP A 1 83 ? 11.616 -7.974 -4.771 1.00 96.25 83 TRP A O 1
ATOM 638 N N . GLN A 1 84 ? 13.227 -9.290 -3.937 1.00 96.94 84 GLN A N 1
ATOM 639 C CA . GLN A 1 84 ? 12.762 -10.490 -4.639 1.00 96.94 84 GLN A CA 1
ATOM 640 C C . GLN A 1 84 ? 11.361 -10.923 -4.178 1.00 96.94 84 GLN A C 1
ATOM 642 O O . GLN A 1 84 ? 10.547 -11.337 -5.005 1.00 96.94 84 GLN A O 1
ATOM 647 N N . GLN A 1 85 ? 11.048 -10.799 -2.883 1.00 96.12 85 GLN A N 1
ATOM 648 C CA . GLN A 1 85 ? 9.711 -11.091 -2.351 1.00 96.12 85 GLN A CA 1
ATOM 649 C C . GLN A 1 85 ? 8.659 -10.111 -2.878 1.00 96.12 85 GLN A C 1
ATOM 651 O O . GLN A 1 85 ? 7.611 -10.545 -3.358 1.00 96.12 85 GLN A O 1
ATOM 656 N N . VAL A 1 86 ? 8.953 -8.806 -2.848 1.00 94.81 86 VAL A N 1
ATOM 657 C CA . VAL A 1 86 ? 8.068 -7.776 -3.413 1.00 94.81 86 VAL A CA 1
ATOM 658 C C . VAL A 1 86 ? 7.835 -8.029 -4.893 1.00 94.81 86 VAL A C 1
ATOM 660 O O . VAL A 1 86 ? 6.691 -8.029 -5.339 1.00 94.81 86 VAL A O 1
ATOM 663 N N . PHE A 1 87 ? 8.892 -8.316 -5.649 1.00 96.25 87 PHE A N 1
ATOM 664 C CA . PHE A 1 87 ? 8.781 -8.610 -7.070 1.00 96.25 87 PHE A CA 1
ATOM 665 C C . PHE A 1 87 ? 7.884 -9.820 -7.336 1.00 96.25 87 PHE A C 1
ATOM 667 O O . PHE A 1 87 ? 6.955 -9.737 -8.135 1.00 96.25 87 PHE A O 1
ATOM 674 N N . LYS A 1 88 ? 8.108 -10.925 -6.615 1.00 96.00 88 LYS A N 1
ATOM 675 C CA . LYS A 1 88 ? 7.307 -12.147 -6.745 1.00 96.00 88 LYS A CA 1
ATOM 676 C C . LYS A 1 88 ? 5.825 -11.912 -6.436 1.00 96.00 88 LYS A C 1
ATOM 678 O O . LYS A 1 88 ? 4.979 -12.537 -7.062 1.00 96.00 88 LYS A O 1
ATOM 683 N N . ALA A 1 89 ? 5.516 -11.042 -5.476 1.00 95.00 89 ALA A N 1
ATOM 684 C CA . ALA A 1 89 ? 4.141 -10.701 -5.119 1.00 95.00 89 ALA A CA 1
ATOM 685 C C . ALA A 1 89 ? 3.492 -9.684 -6.077 1.00 95.00 89 ALA A C 1
ATOM 687 O O . ALA A 1 89 ? 2.269 -9.596 -6.121 1.00 95.00 89 ALA A O 1
ATOM 688 N N . SER A 1 90 ? 4.293 -8.909 -6.816 1.00 94.62 90 SER A N 1
ATOM 689 C CA . SER A 1 90 ? 3.815 -7.743 -7.576 1.00 94.62 90 SER A CA 1
ATOM 690 C C . SER A 1 90 ? 3.782 -7.948 -9.088 1.00 94.62 90 SER A C 1
ATOM 692 O O . SER A 1 90 ? 3.150 -7.146 -9.769 1.00 94.62 90 SER A O 1
ATOM 694 N N . PHE A 1 91 ? 4.456 -8.969 -9.627 1.00 96.38 91 PHE A N 1
ATOM 695 C CA . PHE A 1 91 ? 4.588 -9.181 -11.072 1.00 96.38 91 PHE A CA 1
ATOM 696 C C . PHE A 1 91 ? 4.212 -10.598 -11.496 1.00 96.38 91 PHE A C 1
ATOM 698 O O . PHE A 1 91 ? 4.488 -11.573 -10.799 1.00 96.38 91 PHE A O 1
ATOM 705 N N . ILE A 1 92 ? 3.650 -10.703 -12.698 1.00 95.94 92 ILE A N 1
ATOM 706 C CA . ILE A 1 92 ? 3.346 -11.960 -13.383 1.00 95.94 92 ILE A CA 1
ATOM 707 C C . ILE A 1 92 ? 4.228 -12.048 -14.628 1.00 95.94 92 ILE A C 1
ATOM 709 O O . ILE A 1 92 ? 4.389 -11.063 -15.350 1.00 95.94 92 ILE A O 1
ATOM 713 N N . LYS A 1 93 ? 4.795 -13.233 -14.877 1.00 97.19 93 LYS A N 1
ATOM 714 C CA . LYS A 1 93 ? 5.493 -13.550 -16.127 1.00 97.19 93 LYS A CA 1
ATOM 715 C C . LYS A 1 93 ? 4.478 -14.054 -17.156 1.00 97.19 93 LYS A C 1
ATOM 717 O O . LYS A 1 93 ? 3.749 -15.003 -16.874 1.00 97.19 93 LYS A O 1
ATOM 722 N N . LEU A 1 94 ? 4.443 -13.429 -18.324 1.00 95.81 94 LEU A N 1
ATOM 723 C CA . LEU A 1 94 ? 3.615 -13.815 -19.461 1.00 95.81 94 LEU A CA 1
ATOM 724 C C . LEU A 1 94 ? 4.222 -15.012 -20.211 1.00 95.81 94 LEU A C 1
ATOM 726 O O . LEU A 1 94 ? 5.400 -15.344 -20.046 1.00 95.81 94 LEU A O 1
ATOM 730 N N . GLY A 1 95 ? 3.414 -15.666 -21.050 1.00 95.31 95 GLY A N 1
ATOM 731 C CA . GLY A 1 95 ? 3.833 -16.854 -21.807 1.00 95.31 95 GLY A CA 1
ATOM 732 C C . GLY A 1 95 ? 4.973 -16.600 -22.801 1.00 95.31 95 GLY A C 1
ATOM 733 O O . GLY A 1 95 ? 5.747 -17.506 -23.086 1.00 95.31 95 GLY A O 1
ATOM 734 N N . ASP A 1 96 ? 5.115 -15.362 -23.272 1.00 94.69 96 ASP A N 1
ATOM 735 C CA . ASP A 1 96 ? 6.178 -14.905 -24.177 1.00 94.69 96 ASP A CA 1
ATOM 736 C C . ASP A 1 96 ? 7.462 -14.462 -23.448 1.00 94.69 96 ASP A C 1
ATOM 738 O O . ASP A 1 96 ? 8.430 -14.044 -24.079 1.00 94.69 96 ASP A O 1
ATOM 742 N N . GLY A 1 97 ? 7.493 -14.561 -22.116 1.00 94.75 97 GLY A N 1
ATOM 743 C CA . GLY A 1 97 ? 8.648 -14.208 -21.297 1.00 94.75 97 GLY A CA 1
ATOM 744 C C . GLY A 1 97 ? 8.635 -12.795 -20.716 1.00 94.75 97 GLY A C 1
ATOM 745 O O . GLY A 1 97 ? 9.430 -12.544 -19.806 1.00 94.75 97 GLY A O 1
ATOM 746 N N . ARG A 1 98 ? 7.721 -11.923 -21.164 1.00 97.19 98 ARG A N 1
ATOM 747 C CA . ARG A 1 98 ? 7.562 -10.554 -20.651 1.00 97.19 98 ARG A CA 1
ATOM 748 C C . ARG A 1 98 ? 6.962 -10.543 -19.246 1.00 97.19 98 ARG A C 1
ATOM 750 O O . ARG A 1 98 ? 6.436 -11.547 -18.766 1.00 97.19 98 ARG A O 1
ATOM 757 N N . TYR A 1 99 ? 7.028 -9.400 -18.574 1.00 97.69 99 TYR A N 1
ATOM 758 C CA . TYR A 1 99 ? 6.470 -9.208 -17.235 1.00 97.69 99 TYR A CA 1
ATOM 759 C C . TYR A 1 99 ? 5.433 -8.092 -17.217 1.00 97.69 99 TYR A C 1
ATOM 761 O O . TYR A 1 99 ? 5.574 -7.092 -17.915 1.00 97.69 99 TYR A O 1
ATOM 769 N N . VAL A 1 100 ? 4.420 -8.244 -16.368 1.00 95.56 100 VAL A N 1
ATOM 770 C CA . VAL A 1 100 ? 3.389 -7.232 -16.091 1.00 95.56 100 VAL A CA 1
ATOM 771 C C . VAL A 1 100 ? 3.117 -7.155 -14.596 1.00 95.56 100 VAL A C 1
ATOM 773 O O . VAL A 1 100 ? 3.420 -8.093 -13.857 1.00 95.56 100 VAL A O 1
ATOM 776 N N . LEU A 1 101 ? 2.531 -6.048 -14.141 1.00 94.81 101 LEU A N 1
ATOM 777 C CA . LEU A 1 101 ? 2.058 -5.930 -12.763 1.00 94.81 101 LEU A CA 1
ATOM 778 C C . LEU A 1 101 ? 0.869 -6.870 -12.509 1.00 94.81 101 LEU A C 1
ATOM 780 O O . LEU A 1 101 ? -0.000 -7.047 -13.358 1.00 94.81 101 LEU A O 1
ATOM 784 N N . ALA A 1 102 ? 0.826 -7.448 -11.312 1.00 94.25 102 ALA A N 1
ATOM 785 C CA . ALA A 1 102 ? -0.172 -8.420 -10.876 1.00 94.25 102 ALA A CA 1
ATOM 786 C C . ALA A 1 102 ? -1.474 -7.753 -10.388 1.00 94.25 102 ALA A C 1
ATOM 788 O O . ALA A 1 102 ? -1.929 -8.007 -9.274 1.00 94.25 102 ALA A O 1
ATOM 789 N N . TYR A 1 103 ? -2.059 -6.862 -11.189 1.00 92.25 103 TYR A N 1
ATOM 790 C CA . TYR A 1 103 ? -3.354 -6.246 -10.897 1.00 92.25 103 TYR A CA 1
ATOM 791 C C . TYR A 1 103 ? -4.062 -5.796 -12.181 1.00 92.25 103 TYR A C 1
ATOM 793 O O . TYR A 1 103 ? -3.428 -5.612 -13.218 1.00 92.25 103 TYR A O 1
ATOM 801 N N . ASP A 1 104 ? -5.380 -5.599 -12.107 1.00 92.31 104 ASP A N 1
ATOM 802 C CA . ASP A 1 104 ? -6.174 -5.047 -13.210 1.00 92.31 104 ASP A CA 1
ATOM 803 C C . ASP A 1 104 ? -5.861 -3.549 -13.409 1.00 92.31 104 ASP A C 1
ATOM 805 O O . ASP A 1 104 ? -6.178 -2.753 -12.520 1.00 92.31 104 ASP A O 1
ATOM 809 N N . PRO A 1 105 ? -5.310 -3.117 -14.561 1.00 89.88 105 PRO A N 1
ATOM 810 C CA . PRO A 1 105 ? -5.036 -1.704 -14.837 1.00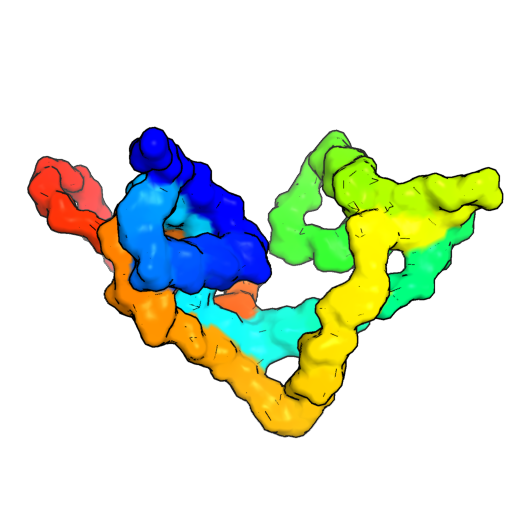 89.88 105 PRO A CA 1
ATOM 811 C C . PRO A 1 105 ? -6.258 -0.788 -14.659 1.00 89.88 105 PRO A C 1
ATOM 813 O O . PRO A 1 105 ? -6.121 0.386 -14.312 1.00 89.88 105 PRO A O 1
ATOM 816 N N . GLY A 1 106 ? -7.467 -1.324 -14.844 1.00 92.94 106 GLY A N 1
ATOM 817 C CA . GLY A 1 106 ? -8.726 -0.617 -14.641 1.00 92.94 106 GLY A CA 1
ATOM 818 C C . GLY A 1 106 ? -8.952 -0.127 -13.210 1.00 92.94 106 GLY A C 1
ATOM 819 O O . GLY A 1 106 ? -9.689 0.843 -13.030 1.00 92.94 106 GLY A O 1
ATOM 820 N N . ILE A 1 107 ? -8.281 -0.712 -12.209 1.00 90.81 107 ILE A N 1
ATOM 821 C CA . ILE A 1 107 ? -8.424 -0.324 -10.797 1.00 90.81 107 ILE A CA 1
ATOM 822 C C . ILE A 1 107 ? -8.026 1.137 -10.539 1.00 90.81 107 ILE A C 1
ATOM 824 O O . ILE A 1 107 ? -8.532 1.762 -9.612 1.00 90.81 107 ILE A O 1
ATOM 828 N N . GLY A 1 108 ? -7.136 1.696 -11.368 1.00 89.62 108 GLY A N 1
ATOM 829 C CA . GLY A 1 108 ? -6.668 3.076 -11.242 1.00 89.62 108 GLY A CA 1
ATOM 830 C C . GLY A 1 108 ? -7.635 4.121 -11.796 1.00 89.62 108 GLY A C 1
ATOM 831 O O . GLY A 1 108 ? -7.521 5.290 -11.434 1.00 89.62 108 GLY A O 1
ATOM 832 N N . LYS A 1 109 ? -8.597 3.727 -12.644 1.00 90.69 109 LYS A N 1
ATOM 833 C CA . LYS A 1 109 ? -9.470 4.666 -13.372 1.00 90.69 109 LYS A CA 1
ATOM 834 C C . LYS A 1 109 ? -10.185 5.673 -12.464 1.00 90.69 109 LYS A C 1
ATOM 836 O O . LYS A 1 109 ? -10.102 6.855 -12.787 1.00 90.69 109 LYS A O 1
ATOM 841 N N . PRO A 1 110 ? -10.817 5.277 -11.337 1.00 88.38 110 PRO A N 1
ATOM 842 C CA . PRO A 1 110 ? -11.519 6.235 -10.484 1.00 88.38 110 PRO A CA 1
ATOM 843 C C . PRO A 1 110 ? -10.583 7.305 -9.914 1.00 88.38 110 PRO A C 1
ATOM 845 O O . PRO A 1 110 ? -10.931 8.479 -9.899 1.00 88.38 110 PRO A O 1
ATOM 848 N N . LEU A 1 111 ? -9.374 6.905 -9.499 1.00 87.94 111 LEU A N 1
ATOM 849 C CA . LEU A 1 111 ? -8.381 7.829 -8.955 1.00 87.94 111 LEU A CA 1
ATOM 850 C C . LEU A 1 111 ? -7.816 8.754 -10.040 1.00 87.94 111 LEU A C 1
ATOM 852 O O . LEU A 1 111 ? -7.657 9.944 -9.806 1.00 87.94 111 LEU A O 1
ATOM 856 N N . ILE A 1 112 ? -7.529 8.224 -11.231 1.00 88.62 112 ILE A N 1
ATOM 857 C CA . ILE A 1 112 ? -7.030 9.023 -12.360 1.00 88.62 112 ILE A CA 1
ATOM 858 C C . ILE A 1 112 ? -8.077 10.057 -12.790 1.00 88.62 112 ILE A C 1
ATOM 860 O O . ILE A 1 112 ? -7.733 11.201 -13.049 1.00 88.62 112 ILE A O 1
ATOM 864 N N . GLN A 1 113 ? -9.355 9.679 -12.824 1.00 86.94 113 GLN A N 1
ATOM 865 C CA . GLN A 1 113 ? -10.452 10.586 -13.171 1.00 86.94 113 GLN A CA 1
ATOM 866 C C . GLN A 1 113 ? -10.702 11.661 -12.109 1.00 86.94 113 GLN A C 1
ATOM 868 O O . GLN A 1 113 ? -11.189 12.734 -12.449 1.00 86.94 113 GLN A O 1
ATOM 873 N N . SER A 1 114 ? -10.365 11.395 -10.842 1.00 83.31 114 SER A N 1
ATOM 874 C CA . SER A 1 114 ? -10.430 12.405 -9.780 1.00 83.31 114 SER A CA 1
ATOM 875 C C . SER A 1 114 ? -9.218 13.342 -9.751 1.00 83.31 114 SER A C 1
ATOM 877 O O . SER A 1 114 ? -9.225 14.314 -9.002 1.00 83.31 114 SER A O 1
ATOM 879 N N . VAL A 1 115 ? -8.162 13.058 -10.524 1.00 79.12 115 VAL A N 1
ATOM 880 C CA . VAL A 1 115 ? -6.986 13.931 -10.624 1.00 79.12 115 VAL A CA 1
ATOM 881 C C . VAL A 1 115 ? -7.326 15.116 -11.527 1.00 79.12 115 VAL A C 1
ATOM 883 O O . VAL A 1 115 ? -7.511 14.959 -12.730 1.00 79.12 115 VAL A O 1
ATOM 886 N N . GLY A 1 116 ? -7.375 16.308 -10.937 1.00 70.06 116 GLY A N 1
ATOM 887 C CA . GLY A 1 116 ? -7.601 17.587 -11.611 1.00 70.06 116 GLY A CA 1
ATOM 888 C C . GLY A 1 116 ? -7.247 18.758 -10.690 1.00 70.06 116 GLY A C 1
ATOM 889 O O . GLY A 1 116 ? -6.682 18.542 -9.614 1.00 70.06 116 GLY A O 1
ATOM 890 N N . ASP A 1 117 ? -7.600 19.982 -11.093 1.00 59.81 117 ASP A N 1
ATOM 891 C CA . ASP A 1 117 ? -7.234 21.229 -10.390 1.00 59.81 117 ASP A CA 1
ATOM 892 C C . ASP A 1 117 ? -7.771 21.322 -8.944 1.00 59.81 117 ASP A C 1
ATOM 894 O O . ASP A 1 117 ? -7.269 22.108 -8.144 1.00 59.81 117 ASP A O 1
ATOM 898 N N . GLU A 1 118 ? -8.743 20.482 -8.578 1.00 67.94 118 GLU A N 1
ATOM 899 C CA . GLU A 1 118 ? -9.419 20.490 -7.273 1.00 67.94 118 GLU A CA 1
ATOM 900 C C . GLU A 1 118 ? -9.083 19.279 -6.382 1.00 67.94 118 GLU A C 1
ATOM 902 O O . GLU A 1 118 ? -9.807 18.999 -5.426 1.00 67.94 118 GLU A O 1
ATOM 907 N N . MET A 1 119 ? -8.005 18.529 -6.660 1.00 79.62 119 MET A N 1
ATOM 908 C CA . MET A 1 119 ? -7.629 17.397 -5.802 1.00 79.62 119 MET A CA 1
ATOM 909 C C . MET A 1 119 ? -7.329 17.882 -4.372 1.00 79.62 119 MET A C 1
ATOM 911 O O . MET A 1 119 ? -6.288 18.483 -4.103 1.00 79.62 119 MET A O 1
ATOM 915 N N . ALA A 1 120 ? -8.237 17.569 -3.451 1.00 86.69 120 ALA A N 1
ATOM 916 C CA . ALA A 1 120 ? -8.157 17.922 -2.042 1.00 86.69 120 ALA A CA 1
ATOM 917 C C . ALA A 1 120 ? -7.863 16.699 -1.164 1.00 86.69 120 ALA A C 1
ATOM 919 O O . ALA A 1 120 ? -7.975 15.545 -1.587 1.00 86.69 120 ALA A O 1
ATOM 920 N N . ASP A 1 121 ? -7.467 16.968 0.077 1.00 89.62 121 ASP A N 1
ATOM 921 C CA . ASP A 1 121 ? -7.304 15.929 1.086 1.00 89.62 121 ASP A CA 1
ATOM 922 C C . ASP A 1 121 ? -8.638 15.202 1.317 1.00 89.62 121 ASP A C 1
ATOM 924 O O . ASP A 1 121 ? -9.698 15.821 1.428 1.00 89.62 121 ASP A O 1
ATOM 928 N N . ILE A 1 122 ? -8.585 13.874 1.421 1.00 89.75 122 ILE A N 1
ATOM 929 C CA . ILE A 1 122 ? -9.768 13.071 1.737 1.00 89.75 122 ILE A CA 1
ATOM 930 C C . ILE A 1 122 ? -9.918 13.019 3.254 1.00 89.75 122 ILE A C 1
ATOM 932 O O . ILE A 1 122 ? -9.070 12.440 3.944 1.00 89.75 122 ILE A O 1
ATOM 936 N N . ASP A 1 123 ? -11.019 13.574 3.758 1.00 92.56 123 ASP A N 1
ATOM 937 C CA . ASP A 1 123 ? -11.394 13.477 5.166 1.00 92.56 123 ASP A CA 1
ATOM 938 C C . ASP A 1 123 ? -12.112 12.149 5.462 1.00 92.56 123 ASP A C 1
ATOM 940 O O . ASP A 1 123 ? -13.194 11.853 4.958 1.00 92.56 123 ASP A O 1
ATOM 944 N N . LEU A 1 124 ? -11.492 11.341 6.317 1.00 94.19 124 LEU A N 1
ATOM 945 C CA . LEU A 1 124 ? -12.005 10.080 6.847 1.00 94.19 124 LEU A CA 1
ATOM 946 C C . LEU A 1 124 ? -12.334 10.180 8.348 1.00 94.19 124 LEU A C 1
ATOM 948 O O . LEU A 1 124 ? -12.565 9.153 8.995 1.00 94.19 124 LEU A O 1
ATOM 952 N N . SER A 1 125 ? -12.363 11.390 8.921 1.00 94.31 125 SER A N 1
ATOM 953 C CA . SER A 1 125 ? -12.634 11.650 10.340 1.00 94.31 125 SER A CA 1
ATOM 954 C C . SER A 1 125 ? -13.939 11.008 10.817 1.00 94.31 125 SER A C 1
ATOM 956 O O . SER A 1 125 ? -13.986 10.446 11.914 1.00 94.31 125 SER A O 1
ATOM 958 N N . GLY A 1 126 ? -14.967 10.996 9.963 1.00 95.50 126 GLY A N 1
ATOM 959 C CA . GLY A 1 126 ? -16.248 10.345 10.230 1.00 95.50 126 GLY A CA 1
ATOM 960 C C . GLY A 1 126 ? -16.098 8.864 10.587 1.00 95.50 126 GLY A C 1
ATOM 961 O O . GLY A 1 126 ? -16.639 8.428 11.603 1.00 95.50 126 GLY A O 1
ATOM 962 N N . PHE A 1 127 ? -15.319 8.099 9.815 1.00 95.12 127 PHE A N 1
ATOM 963 C CA . PHE A 1 127 ? -15.048 6.692 10.127 1.00 95.12 127 PHE A CA 1
ATOM 964 C C . PHE A 1 127 ? -14.048 6.550 11.275 1.00 95.12 127 PHE A C 1
ATOM 966 O O . PHE A 1 127 ? -14.256 5.740 12.175 1.00 95.12 127 PHE A O 1
ATOM 973 N N . TRP A 1 128 ? -12.991 7.365 11.287 1.00 95.31 128 TRP A N 1
ATOM 974 C CA . TRP A 1 128 ? -11.953 7.341 12.321 1.00 95.31 128 TRP A CA 1
ATOM 975 C C . TRP A 1 128 ? -12.520 7.487 13.738 1.00 95.31 128 TRP A C 1
ATOM 977 O O . TRP A 1 128 ? -12.108 6.775 14.658 1.00 95.31 128 TRP A O 1
ATOM 987 N N . ASN A 1 129 ? -13.482 8.394 13.911 1.00 95.44 129 ASN A N 1
ATOM 988 C CA . ASN A 1 129 ? -14.122 8.664 15.196 1.00 95.44 129 ASN A CA 1
ATOM 989 C C . ASN A 1 129 ? -15.086 7.549 15.626 1.00 95.44 129 ASN A C 1
ATOM 991 O O . ASN A 1 129 ? -15.321 7.383 16.820 1.00 95.44 129 ASN A O 1
ATOM 995 N N . GLN A 1 130 ? -15.602 6.762 14.679 1.00 96.31 130 GLN A N 1
ATOM 996 C CA . GLN A 1 130 ? -16.534 5.662 14.939 1.00 96.31 130 GLN A CA 1
ATOM 997 C C . GLN A 1 130 ? -15.842 4.326 15.243 1.00 96.31 130 GLN A C 1
ATOM 999 O O . GLN A 1 130 ? -16.487 3.413 15.750 1.00 96.31 130 GLN A O 1
ATOM 1004 N N . VAL A 1 131 ? -14.538 4.183 14.976 1.00 95.19 131 VAL A N 1
ATOM 1005 C CA . VAL A 1 131 ? -13.800 2.956 15.320 1.00 95.19 131 VAL A CA 1
ATOM 1006 C C . VAL A 1 131 ? -13.691 2.799 16.839 1.00 95.19 131 VAL A C 1
ATOM 1008 O O . VAL A 1 131 ? -12.983 3.565 17.497 1.00 95.19 131 VAL A O 1
ATOM 1011 N N . GLN A 1 132 ? -14.338 1.759 17.373 1.00 94.56 132 GLN A N 1
ATOM 1012 C CA . GLN A 1 132 ? -14.389 1.460 18.814 1.00 94.56 132 GLN A CA 1
ATOM 1013 C C . GLN A 1 132 ? -13.313 0.469 19.273 1.00 94.56 132 GLN A C 1
ATOM 1015 O O . GLN A 1 132 ? -12.897 0.490 20.433 1.00 94.56 132 GLN A O 1
ATOM 1020 N N . CYS A 1 133 ? -12.855 -0.408 18.375 1.00 94.44 133 CYS A N 1
ATOM 1021 C CA . CYS A 1 133 ? -11.820 -1.381 18.706 1.00 94.44 133 CYS A CA 1
ATOM 1022 C C . CYS A 1 133 ? -10.459 -0.695 18.959 1.00 94.44 133 CYS A C 1
ATOM 1024 O O . CYS A 1 133 ? -10.195 0.393 18.429 1.00 94.44 133 CYS A O 1
ATOM 1026 N N . PRO A 1 134 ? -9.554 -1.323 19.736 1.00 96.31 134 PRO A N 1
ATOM 1027 C CA . PRO A 1 134 ? -8.185 -0.846 19.868 1.00 96.31 134 PRO A CA 1
ATOM 1028 C C . PRO A 1 134 ? -7.516 -0.704 18.497 1.00 96.31 134 PRO A C 1
ATOM 1030 O O . PRO A 1 134 ? -7.389 -1.681 17.751 1.00 96.31 134 PRO A O 1
ATOM 1033 N N . ARG A 1 135 ? -7.052 0.512 18.186 1.00 93.81 135 ARG A N 1
ATOM 1034 C CA . ARG A 1 135 ? -6.355 0.822 16.935 1.00 93.81 135 ARG A CA 1
ATOM 1035 C C . ARG A 1 135 ? -4.916 1.272 17.155 1.00 93.81 135 ARG A C 1
ATOM 1037 O O . ARG A 1 135 ? -4.616 1.960 18.131 1.00 93.81 135 ARG A O 1
ATOM 1044 N N . ARG A 1 136 ? -4.029 0.914 16.226 1.00 94.62 136 ARG A N 1
ATOM 1045 C CA . ARG A 1 136 ? -2.637 1.384 16.177 1.00 94.62 136 ARG A CA 1
ATOM 1046 C C . ARG A 1 136 ? -2.300 1.867 14.776 1.00 94.62 136 ARG A C 1
ATOM 1048 O O . ARG A 1 136 ? -2.565 1.154 13.817 1.00 94.62 136 ARG A O 1
ATOM 1055 N N . THR A 1 137 ? -1.667 3.029 14.662 1.00 90.94 137 THR A N 1
ATOM 1056 C CA . THR A 1 137 ? -1.175 3.539 13.376 1.00 90.94 137 THR A CA 1
ATOM 1057 C C . THR A 1 137 ? 0.337 3.381 13.292 1.00 90.94 137 THR A C 1
ATOM 1059 O O . THR A 1 137 ? 1.058 3.788 14.203 1.00 90.94 137 THR A O 1
ATOM 1062 N N . LEU A 1 138 ? 0.813 2.797 12.197 1.00 89.44 138 LEU A N 1
ATOM 1063 C CA . LEU A 1 138 ? 2.217 2.767 11.812 1.00 89.44 138 LEU A CA 1
ATOM 1064 C C . LEU A 1 138 ? 2.453 3.893 10.809 1.00 89.44 138 LEU A C 1
ATOM 1066 O O . LEU A 1 138 ? 1.717 4.014 9.832 1.00 89.44 138 LEU A O 1
ATOM 1070 N N . ARG A 1 139 ? 3.466 4.722 11.063 1.00 80.81 139 ARG A N 1
ATOM 1071 C CA . ARG A 1 139 ? 3.887 5.788 10.151 1.00 80.81 139 ARG A CA 1
ATOM 1072 C C . ARG A 1 139 ? 5.357 5.595 9.790 1.00 80.81 139 ARG A C 1
ATOM 1074 O O . ARG A 1 139 ? 6.182 5.564 10.705 1.00 80.81 139 ARG A O 1
ATOM 1081 N N . PRO A 1 140 ? 5.701 5.472 8.499 1.00 67.94 140 PRO A N 1
ATOM 1082 C CA . PRO A 1 140 ? 7.088 5.498 8.064 1.00 67.94 140 PRO A CA 1
ATOM 1083 C C . PRO A 1 140 ? 7.702 6.863 8.375 1.00 67.94 140 PRO A C 1
ATOM 1085 O O . PRO A 1 140 ? 7.086 7.895 8.116 1.00 67.94 140 PRO A O 1
ATOM 1088 N N . THR A 1 141 ? 8.949 6.884 8.843 1.00 63.72 141 THR A N 1
ATOM 1089 C CA . THR A 1 141 ? 9.703 8.120 9.132 1.00 63.72 141 THR A CA 1
ATOM 1090 C C . THR A 1 141 ? 9.899 9.011 7.894 1.00 63.7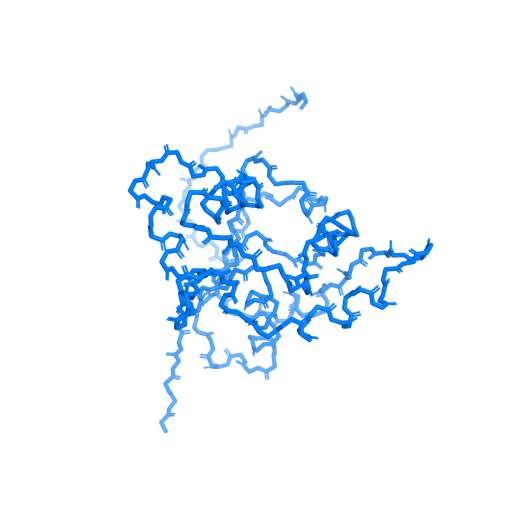2 141 THR A C 1
ATOM 1092 O O . THR A 1 141 ? 10.222 10.184 8.021 1.00 63.72 141 THR A O 1
ATOM 1095 N N . VAL A 1 142 ? 9.687 8.458 6.695 1.00 57.44 142 VAL A N 1
ATOM 1096 C CA . VAL A 1 142 ? 9.805 9.130 5.389 1.00 57.44 142 VAL A CA 1
ATOM 1097 C C . VAL A 1 142 ? 8.456 9.417 4.711 1.00 57.44 142 VAL A C 1
ATOM 1099 O O . VAL A 1 142 ? 8.433 9.982 3.618 1.00 57.44 142 VAL A O 1
ATOM 1102 N N . SER A 1 143 ? 7.322 9.049 5.319 1.00 50.22 143 SER A N 1
ATOM 1103 C CA . SER A 1 143 ? 6.010 9.240 4.689 1.00 50.22 143 SER A CA 1
ATOM 1104 C C . SER A 1 143 ? 5.483 10.663 4.887 1.00 50.22 143 SER A C 1
ATOM 1106 O O . SER A 1 143 ? 5.224 11.095 6.008 1.00 50.22 143 SER A O 1
ATOM 1108 N N . ARG A 1 144 ? 5.278 11.381 3.774 1.00 52.25 144 ARG A N 1
ATOM 1109 C CA . ARG A 1 144 ? 4.593 12.688 3.714 1.00 52.25 144 ARG A CA 1
ATOM 1110 C C . ARG A 1 144 ? 3.084 12.554 3.414 1.00 52.25 144 ARG A C 1
ATOM 1112 O O . ARG A 1 144 ? 2.464 13.512 2.969 1.00 52.25 144 ARG A O 1
ATOM 1119 N N . HIS A 1 145 ? 2.486 11.372 3.610 1.00 46.12 145 HIS A N 1
ATOM 1120 C CA . HIS A 1 145 ? 1.100 11.077 3.188 1.00 46.12 145 HIS A CA 1
ATOM 1121 C C . HIS A 1 145 ? 0.012 11.556 4.162 1.00 46.12 145 HIS A C 1
ATOM 1123 O O . HIS A 1 145 ? -1.160 11.599 3.797 1.00 46.12 145 HIS A O 1
ATOM 1129 N N . CYS A 1 146 ? 0.379 11.956 5.381 1.00 42.41 146 CYS A N 1
ATOM 1130 C CA . CYS A 1 146 ? -0.555 12.526 6.349 1.00 42.41 146 CYS A CA 1
ATOM 1131 C C . CYS A 1 146 ? 0.073 13.765 6.993 1.00 42.41 146 CYS A C 1
ATOM 1133 O O . CYS A 1 146 ? 0.925 13.633 7.877 1.00 42.41 146 CYS A O 1
ATOM 1135 N N . GLN A 1 147 ? -0.354 14.964 6.590 1.00 33.44 147 GLN A N 1
ATOM 1136 C CA . GLN A 1 147 ? -0.129 16.147 7.417 1.00 33.44 147 GLN A CA 1
ATOM 1137 C C . GLN A 1 147 ? -1.039 16.065 8.649 1.00 33.44 147 GLN A C 1
ATOM 1139 O O . GLN A 1 147 ? -2.188 15.638 8.576 1.00 33.44 147 GLN A O 1
ATOM 1144 N N . GLY A 1 148 ? -0.473 16.381 9.812 1.00 36.25 148 GLY A N 1
ATOM 1145 C CA . GLY A 1 148 ? -1.091 16.184 11.120 1.00 36.25 148 GLY A CA 1
ATOM 1146 C C . GLY A 1 148 ? -0.236 15.256 11.971 1.00 36.25 148 GLY A C 1
ATOM 1147 O O . GLY A 1 148 ? -0.166 14.049 11.729 1.00 36.25 148 GLY A O 1
ATOM 1148 N N . HIS A 1 149 ? 0.450 15.824 12.961 1.00 30.78 149 HIS A N 1
ATOM 1149 C CA . HIS A 1 149 ? 1.221 15.091 13.959 1.00 30.78 149 HIS A CA 1
ATOM 1150 C C . HIS A 1 149 ? 0.336 14.056 14.671 1.00 30.78 149 HIS A C 1
ATOM 1152 O O . HIS A 1 149 ? -0.394 14.392 15.599 1.00 30.78 149 HIS A O 1
ATOM 1158 N N . VAL A 1 150 ? 0.424 12.779 14.292 1.00 37.12 150 VAL A N 1
ATOM 1159 C CA . VAL A 1 150 ? -0.119 11.693 15.116 1.00 37.12 150 VAL A CA 1
ATOM 1160 C C . VAL A 1 150 ? 1.023 11.153 15.953 1.00 37.12 150 VAL A C 1
ATOM 1162 O O . VAL A 1 150 ? 1.806 10.297 15.545 1.00 37.12 150 VAL A O 1
ATOM 1165 N N . ARG A 1 151 ? 1.111 11.723 17.153 1.00 31.36 151 ARG A N 1
ATOM 1166 C CA . ARG A 1 151 ? 1.742 11.105 18.317 1.00 31.36 151 ARG A CA 1
ATOM 1167 C C . ARG A 1 151 ? 1.174 9.689 18.462 1.00 31.36 151 ARG A C 1
ATOM 1169 O O . ARG A 1 151 ? -0.005 9.493 18.178 1.00 31.36 151 ARG A O 1
ATOM 1176 N N . LEU A 1 152 ? 1.963 8.725 18.939 1.00 31.77 152 LEU A N 1
ATOM 1177 C CA . LEU A 1 152 ? 1.438 7.445 19.430 1.00 31.77 152 LEU A CA 1
ATOM 1178 C C . LEU A 1 152 ? 0.335 7.733 20.464 1.00 31.77 152 LEU A C 1
ATOM 1180 O O . LEU A 1 152 ? 0.621 7.982 21.631 1.00 31.77 152 LEU A O 1
ATOM 1184 N N . GLN A 1 153 ? -0.921 7.763 20.033 1.00 32.53 153 GLN A N 1
ATOM 1185 C CA . GLN A 1 153 ? -2.077 7.826 20.909 1.00 32.53 153 GLN A CA 1
ATOM 1186 C C . GLN A 1 153 ? -2.682 6.434 20.905 1.00 32.53 153 GLN A C 1
ATOM 1188 O O . GLN A 1 153 ? -3.366 6.027 19.970 1.00 32.53 153 GLN A O 1
ATOM 1193 N N . THR A 1 154 ? -2.401 5.677 21.958 1.00 34.16 154 THR A N 1
ATOM 1194 C CA . THR A 1 154 ? -3.250 4.551 22.325 1.00 34.16 154 THR A CA 1
ATOM 1195 C C . THR A 1 154 ? -4.553 5.146 22.843 1.00 34.16 154 THR A C 1
ATOM 1197 O O . THR A 1 154 ? -4.623 5.569 23.996 1.00 34.16 154 THR A O 1
ATOM 1200 N N . THR A 1 155 ? -5.586 5.232 22.007 1.00 37.97 155 THR A N 1
ATOM 1201 C CA . THR A 1 155 ? -6.949 5.457 22.503 1.00 37.97 155 THR A CA 1
ATOM 1202 C C . THR A 1 155 ? -7.421 4.170 23.166 1.00 37.97 155 THR A C 1
ATOM 1204 O O . THR A 1 155 ? -8.032 3.302 22.554 1.00 37.97 155 THR A O 1
ATOM 1207 N N . GLY A 1 156 ? -7.057 4.040 24.432 1.00 31.62 156 GLY A N 1
ATOM 1208 C CA . GLY A 1 156 ? -7.584 3.088 25.391 1.00 31.62 156 GLY A CA 1
ATOM 1209 C C . GLY A 1 156 ? -7.423 3.734 26.759 1.00 31.62 156 GLY A C 1
ATOM 1210 O O . GLY A 1 156 ? -6.419 4.406 26.992 1.00 31.62 156 GLY A O 1
ATOM 1211 N N . ARG A 1 157 ? -8.411 3.599 27.653 1.00 33.69 157 A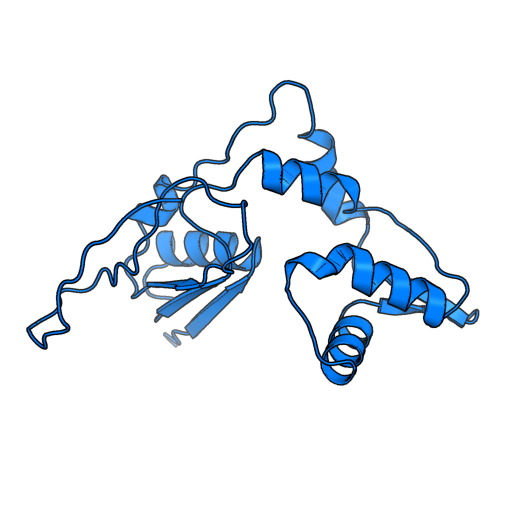RG A N 1
ATOM 1212 C CA . ARG A 1 157 ? -8.244 3.978 29.064 1.00 33.69 157 ARG A CA 1
ATOM 1213 C C . ARG A 1 157 ? -7.001 3.264 29.596 1.00 33.69 157 ARG A C 1
ATOM 1215 O O . ARG A 1 157 ? -7.047 2.075 29.891 1.00 33.69 157 ARG A O 1
ATOM 1222 N N . VAL A 1 158 ? -5.887 3.985 29.688 1.00 33.34 158 VAL A N 1
ATOM 1223 C CA . VAL A 1 158 ? -4.673 3.494 30.330 1.00 33.34 158 VAL A CA 1
ATOM 1224 C C . VAL A 1 158 ? -4.901 3.624 31.829 1.00 33.34 158 VAL A C 1
ATOM 1226 O O . VAL A 1 158 ? -4.665 4.671 32.430 1.00 33.34 158 VAL A O 1
ATOM 1229 N N . SER A 1 159 ? -5.374 2.545 32.442 1.00 29.83 159 SER A N 1
ATOM 1230 C CA . SER A 1 159 ? -5.116 2.301 33.855 1.00 29.83 159 SER A CA 1
ATOM 1231 C C . SER A 1 159 ? -3.605 2.115 34.004 1.00 29.83 159 SER A C 1
ATOM 1233 O O . SER A 1 159 ? -3.060 1.107 33.573 1.00 29.83 159 SER A O 1
ATOM 1235 N N . ARG A 1 160 ? -2.947 3.162 34.517 1.00 29.75 160 ARG A N 1
ATOM 1236 C CA . ARG A 1 160 ? -1.588 3.230 35.087 1.00 29.75 160 ARG A CA 1
ATOM 1237 C C . ARG A 1 160 ? -0.590 2.134 34.665 1.00 29.75 160 ARG A C 1
ATOM 1239 O O . ARG A 1 160 ? -0.561 1.067 35.258 1.00 29.75 160 ARG A O 1
ATOM 1246 N N . MET A 1 161 ? 0.361 2.500 33.807 1.00 25.94 161 MET A N 1
ATOM 1247 C CA . MET A 1 161 ? 1.774 2.126 33.975 1.00 25.94 161 MET A CA 1
ATOM 1248 C C . MET A 1 161 ? 2.614 3.123 33.164 1.00 25.94 161 MET A C 1
ATOM 1250 O O . MET A 1 161 ? 2.396 3.296 31.965 1.00 25.94 161 MET A O 1
ATOM 1254 N N . GLY A 1 162 ? 3.470 3.879 33.851 1.00 27.95 162 GLY A N 1
ATOM 1255 C CA . GLY A 1 162 ? 4.124 5.072 33.320 1.00 27.95 162 GLY A CA 1
ATOM 1256 C C . GLY A 1 162 ? 5.222 4.788 32.302 1.00 27.95 162 GLY A C 1
ATOM 1257 O O . GLY A 1 162 ? 5.961 3.824 32.443 1.00 27.95 162 GLY A O 1
ATOM 1258 N N . TRP A 1 163 ? 5.358 5.695 31.334 1.00 25.86 163 TRP A N 1
ATOM 1259 C CA . TRP A 1 163 ? 6.583 5.899 30.564 1.00 25.86 163 TRP A CA 1
ATOM 1260 C C . TRP A 1 163 ? 6.787 7.401 30.356 1.00 25.86 163 TRP A C 1
ATOM 1262 O O . TRP A 1 163 ? 5.836 8.161 30.157 1.00 25.86 163 TRP A O 1
ATOM 1272 N N . HIS A 1 164 ? 8.035 7.818 30.538 1.00 24.39 164 HIS A N 1
ATOM 1273 C CA . HIS A 1 164 ? 8.462 9.178 30.831 1.00 24.39 164 HIS A CA 1
ATOM 1274 C C . HIS A 1 164 ? 8.102 10.210 29.754 1.00 24.39 164 HIS A C 1
ATOM 1276 O O . HIS A 1 164 ? 8.156 9.964 28.551 1.00 24.39 164 HIS A O 1
ATOM 1282 N N . ARG A 1 165 ? 7.760 11.411 30.234 1.00 27.39 165 ARG A N 1
ATOM 1283 C CA . ARG A 1 165 ? 7.639 12.636 29.445 1.00 27.39 165 ARG A CA 1
ATOM 1284 C C . ARG A 1 165 ? 9.032 13.067 28.988 1.00 27.39 165 ARG A C 1
ATOM 1286 O O . ARG A 1 165 ? 9.872 13.371 29.829 1.00 27.39 165 ARG A O 1
ATOM 1293 N N . THR A 1 166 ? 9.241 13.217 27.685 1.00 22.59 166 THR A N 1
ATOM 1294 C CA . THR A 1 166 ? 10.260 14.147 27.184 1.00 22.59 166 THR A CA 1
ATOM 1295 C C . THR A 1 166 ? 9.753 14.816 25.910 1.00 22.59 166 THR A C 1
ATOM 1297 O O . THR A 1 166 ? 9.405 14.166 24.927 1.00 22.59 166 THR A O 1
ATOM 1300 N N . CYS A 1 167 ? 9.611 16.136 26.010 1.00 20.00 167 CYS A N 1
ATOM 1301 C CA . CYS A 1 167 ? 9.443 17.092 24.923 1.00 20.00 167 CYS A CA 1
ATOM 1302 C C . CYS A 1 167 ? 10.831 17.458 24.387 1.00 20.00 167 CYS A C 1
ATOM 1304 O O . CYS A 1 167 ? 11.712 17.685 25.209 1.00 20.00 167 CYS A O 1
ATOM 1306 N N . ALA A 1 168 ? 10.981 17.580 23.066 1.00 20.78 168 ALA A N 1
ATOM 1307 C CA . ALA A 1 168 ? 11.884 18.499 22.344 1.00 20.78 168 ALA A CA 1
ATOM 1308 C C . ALA A 1 168 ? 11.820 18.111 20.846 1.00 20.78 168 ALA A C 1
ATOM 1310 O O . ALA A 1 168 ? 12.024 16.945 20.533 1.00 20.78 168 ALA A O 1
ATOM 1311 N N . VAL A 1 169 ? 11.272 18.913 19.922 1.00 20.94 169 VAL A N 1
ATOM 1312 C CA . VAL A 1 169 ? 11.702 20.226 19.381 1.00 20.94 169 VAL A CA 1
ATOM 1313 C C . VAL A 1 169 ? 12.496 20.047 18.073 1.00 20.94 169 VAL A C 1
ATOM 1315 O O . VAL A 1 169 ? 13.560 19.448 18.075 1.00 20.94 169 VAL A O 1
ATOM 1318 N N . PHE A 1 170 ? 11.908 20.604 17.004 1.00 17.86 170 PHE A N 1
ATOM 1319 C CA . PHE A 1 170 ? 12.499 21.267 15.830 1.00 17.86 170 PHE A CA 1
ATOM 1320 C C . PHE A 1 170 ? 13.559 20.541 14.984 1.00 17.86 170 PHE A C 1
ATOM 1322 O O . PHE A 1 170 ? 14.719 20.441 15.369 1.00 17.86 170 PHE A O 1
ATOM 1329 N N . ALA A 1 171 ? 13.164 20.195 13.756 1.00 25.59 171 ALA A N 1
ATOM 1330 C CA . ALA A 1 171 ? 13.725 20.697 12.494 1.00 25.59 171 ALA A CA 1
ATOM 1331 C C . ALA A 1 171 ? 12.783 20.295 11.347 1.00 25.59 171 ALA A C 1
ATOM 1333 O O . ALA A 1 171 ? 12.226 19.173 11.423 1.00 25.59 171 ALA A O 1
#

Secondary structure (DSSP, 8-state):
----EEEEEETHHHHHHHHHHHH-TTTEEEEEEES--SEE-HHHHHHHHTTTT----BSSHHHHHHHHHHHHGGG----HHHHHHHHHHHEEE-TTS-EEESS-GGGGHHHHHT-STT--PEE-HHHHHH--S-EEEE--TT--S--S-------S---S-----------

Sequence (171 aa):
MNSQVDLIGTSMGGILGMMIAAQKPDFIKRLVLNDIGAVVSAQGLLRIAGYIGNHREFADKADAMAYAKWVFAPFGIRSEEHWQQVFKASFIKLGDGRYVLAYDPGIGKPLIQSVGDEMADIDLSGFWNQVQCPRRTLRPTVSRHCQGHVRLQTTGRVSRMGWHRTCAVFA

Radius of gyration: 19.17 Å; chains: 1; bounding box: 38×39×59 Å

pLDDT: mean 80.67, std 23.76, range [17.86, 97.69]